Protein AF-A0A0H2XDG7-F1 (afdb_monomer_lite)

Secondary structure (DSSP, 8-state):
------SS--HHHHHHHHHHHHH-TTPPTT--EEEEEGGGTEEEEEE----TGGG-HHHHHHHHHHHHHHH---SS-SPPPTT------TTTTSTT--

Foldseek 3Di:
DDPDDPQADDPVQQCQQVVCCVDPPPRDPPFDWAAPDDVSRDHHIDGDDDDPVNPPPVVVVVVVVVVCVVVVDDPCPDPPDPPPDPPDDPCPVPVPDD

pLDDT: mean 77.59, std 18.63, range [32.53, 98.06]

Sequence (98 aa):
MALSKGAGQSADVGALPAIHAATAVDVDGGAYIGPAHLCEMRGYPAEARIPRQARDVRMGKRLWEKSEQLTGVRYLDTPPPPGSRRRASRDDATFGAL

Organism: Burkholderia mallei (strain ATCC 23344) (NCBI:txid243160)

Structure (mmCIF, N/CA/C/O backbone):
data_AF-A0A0H2XDG7-F1
#
_entry.id   AF-A0A0H2XDG7-F1
#
loop_
_atom_site.group_PDB
_atom_site.id
_atom_site.type_symbol
_atom_site.label_atom_id
_atom_site.label_alt_id
_atom_site.label_comp_id
_atom_site.label_asym_id
_atom_site.label_entity_id
_atom_site.label_seq_id
_atom_site.pdbx_PDB_ins_code
_atom_site.Cartn_x
_atom_site.Cartn_y
_atom_site.Cartn_z
_atom_site.occupancy
_atom_site.B_iso_or_equiv
_atom_site.auth_seq_id
_atom_site.auth_comp_id
_atom_site.auth_asym_id
_atom_site.auth_atom_id
_atom_site.pdbx_PDB_model_num
ATOM 1 N N . MET A 1 1 ? 15.383 22.675 -26.459 1.00 35.31 1 MET A N 1
ATOM 2 C CA . MET A 1 1 ? 15.380 22.765 -24.985 1.00 35.31 1 MET A CA 1
ATOM 3 C C . MET A 1 1 ? 15.135 21.360 -24.447 1.00 35.31 1 MET A C 1
ATOM 5 O O . MET A 1 1 ? 13.998 20.919 -24.393 1.00 35.31 1 MET A O 1
ATOM 9 N N . ALA A 1 2 ? 16.203 20.593 -24.218 1.00 42.84 2 ALA A N 1
ATOM 10 C CA . ALA A 1 2 ? 16.094 19.227 -23.715 1.00 42.84 2 ALA A CA 1
ATOM 11 C C . ALA A 1 2 ? 15.927 19.293 -22.194 1.00 42.84 2 ALA A C 1
ATOM 13 O O . ALA A 1 2 ? 16.808 19.806 -21.507 1.00 42.84 2 ALA A O 1
ATOM 14 N N . LEU A 1 3 ? 14.787 18.826 -21.682 1.00 53.16 3 LEU A N 1
ATOM 15 C CA . LEU A 1 3 ? 14.584 18.662 -20.246 1.00 53.16 3 LEU A CA 1
ATOM 16 C C . LEU A 1 3 ? 15.634 17.672 -19.735 1.00 53.16 3 LEU A C 1
ATOM 18 O O . LEU A 1 3 ? 15.672 16.511 -20.148 1.00 53.16 3 LEU A O 1
ATOM 22 N N . SER A 1 4 ? 16.519 18.153 -18.869 1.00 45.31 4 SER A N 1
ATOM 23 C CA . SER A 1 4 ? 17.460 17.326 -18.130 1.00 45.31 4 SER A CA 1
ATOM 24 C C . SER A 1 4 ? 16.677 16.250 -17.375 1.00 45.31 4 SER A C 1
ATOM 26 O O . SER A 1 4 ? 15.787 16.539 -16.576 1.00 45.31 4 SER A O 1
ATOM 28 N N . LYS A 1 5 ? 16.982 14.981 -17.669 1.00 53.03 5 LYS A N 1
ATOM 29 C CA . LYS A 1 5 ? 16.419 13.811 -16.986 1.00 53.03 5 LYS A CA 1
ATOM 30 C C . LYS A 1 5 ? 16.823 13.854 -15.509 1.00 53.03 5 LYS A C 1
ATOM 32 O O . LYS A 1 5 ? 17.893 13.373 -15.144 1.00 53.03 5 LYS A O 1
ATOM 37 N N . GLY A 1 6 ? 15.975 14.444 -14.669 1.00 59.69 6 GLY A N 1
ATOM 38 C CA . GLY A 1 6 ? 16.075 14.347 -13.213 1.00 59.69 6 GLY A CA 1
ATOM 39 C C . GLY A 1 6 ? 15.949 12.896 -12.737 1.00 59.69 6 GLY A C 1
ATOM 40 O O . GLY A 1 6 ? 15.656 11.999 -13.525 1.00 59.69 6 GLY A O 1
ATOM 41 N N . ALA A 1 7 ? 16.154 12.653 -11.443 1.00 61.66 7 ALA A N 1
ATOM 42 C CA . ALA A 1 7 ? 16.223 11.322 -10.823 1.00 61.66 7 ALA A CA 1
ATOM 43 C C . ALA A 1 7 ? 14.971 10.415 -10.988 1.00 61.66 7 ALA A C 1
ATOM 45 O O . ALA A 1 7 ? 15.017 9.258 -10.586 1.00 61.66 7 ALA A O 1
ATOM 46 N N . GLY A 1 8 ? 13.878 10.900 -11.590 1.00 66.25 8 GLY A N 1
ATOM 47 C CA . GLY A 1 8 ? 12.631 10.157 -11.827 1.00 66.25 8 GLY A CA 1
ATOM 48 C C . GLY A 1 8 ? 12.483 9.561 -13.236 1.00 66.25 8 GLY A C 1
ATOM 49 O O . GLY A 1 8 ? 13.403 9.620 -14.057 1.00 66.25 8 GLY A O 1
ATOM 50 N N . GLN A 1 9 ? 11.317 8.969 -13.504 1.00 76.88 9 GLN A N 1
ATOM 51 C CA . GLN A 1 9 ? 10.865 8.491 -14.821 1.00 76.88 9 GLN A CA 1
ATOM 52 C C . GLN A 1 9 ? 9.655 9.305 -15.305 1.00 76.88 9 GLN A C 1
ATOM 54 O O . GLN A 1 9 ? 9.083 10.075 -14.534 1.00 76.88 9 GLN A O 1
ATOM 59 N N . SER A 1 10 ? 9.300 9.193 -16.586 1.00 86.88 10 SER A N 1
ATOM 60 C CA . SER A 1 10 ? 8.132 9.880 -17.142 1.00 86.88 10 SER A CA 1
ATOM 61 C C . SER A 1 10 ? 6.834 9.363 -16.507 1.00 86.88 10 SER A C 1
ATOM 63 O O . SER A 1 10 ? 6.791 8.249 -15.983 1.00 86.88 10 SER A O 1
ATOM 65 N N . ALA A 1 11 ? 5.787 10.192 -16.494 1.00 88.19 11 ALA A N 1
ATOM 66 C CA . ALA A 1 11 ? 4.548 9.897 -15.770 1.00 88.19 11 ALA A CA 1
ATOM 67 C C . ALA A 1 11 ? 3.839 8.626 -16.272 1.00 88.19 11 ALA A C 1
ATOM 69 O O . ALA A 1 11 ? 3.322 7.854 -15.470 1.00 88.19 11 ALA A O 1
ATOM 70 N N . ASP A 1 12 ? 3.867 8.388 -17.581 1.00 88.38 12 ASP A N 1
ATOM 71 C CA . ASP A 1 12 ? 3.377 7.173 -18.239 1.00 88.38 12 ASP A CA 1
ATOM 72 C C . ASP A 1 12 ? 4.074 5.909 -17.714 1.00 88.38 12 ASP A C 1
ATOM 74 O O . ASP A 1 12 ? 3.408 4.956 -17.316 1.00 88.38 12 ASP A O 1
ATOM 78 N N . VAL A 1 13 ? 5.405 5.923 -17.621 1.00 87.88 13 VAL A N 1
ATOM 79 C CA . VAL A 1 13 ? 6.182 4.799 -17.074 1.00 87.88 13 VAL A CA 1
ATOM 80 C C . VAL A 1 13 ? 5.980 4.681 -15.559 1.00 87.88 13 VAL A C 1
ATOM 82 O O . VAL A 1 13 ? 5.852 3.581 -15.026 1.00 87.88 13 VAL A O 1
ATOM 85 N N . GLY A 1 14 ? 5.896 5.813 -14.856 1.00 87.38 14 GLY A N 1
ATOM 86 C CA . GLY A 1 14 ? 5.654 5.872 -13.413 1.00 87.38 14 GLY A CA 1
ATOM 87 C C . GLY A 1 14 ? 4.299 5.314 -12.979 1.00 87.38 14 GLY A C 1
ATOM 88 O O . GLY A 1 14 ? 4.180 4.843 -11.851 1.00 87.38 14 GLY A O 1
ATOM 89 N N . ALA A 1 15 ? 3.301 5.325 -13.863 1.00 91.31 15 ALA A N 1
ATOM 90 C CA . ALA A 1 15 ? 1.971 4.791 -13.589 1.00 91.31 15 ALA A CA 1
ATOM 91 C C . ALA A 1 15 ? 1.888 3.259 -13.705 1.00 91.31 15 ALA A C 1
ATOM 93 O O . ALA A 1 15 ? 0.972 2.655 -13.142 1.00 91.31 15 ALA A O 1
ATOM 94 N N . LEU A 1 16 ? 2.831 2.615 -14.405 1.00 92.31 16 LEU A N 1
ATOM 95 C CA . LEU A 1 16 ? 2.766 1.180 -14.693 1.00 92.31 16 LEU A CA 1
ATOM 96 C C . LEU A 1 16 ? 2.634 0.298 -13.436 1.00 92.31 16 LEU A C 1
ATOM 98 O O . LEU A 1 16 ? 1.820 -0.622 -13.484 1.00 92.31 16 LEU A O 1
ATOM 102 N N . PRO A 1 17 ? 3.348 0.537 -12.311 1.00 91.12 17 PRO A N 1
ATOM 103 C CA . PRO A 1 17 ? 3.209 -0.302 -11.118 1.00 91.12 17 PRO A CA 1
ATOM 104 C C . PRO A 1 17 ? 1.795 -0.284 -10.534 1.00 91.12 17 PRO A C 1
ATOM 106 O O . PRO A 1 17 ? 1.268 -1.335 -10.180 1.00 91.12 17 PRO A O 1
ATOM 109 N N . ALA A 1 18 ? 1.151 0.887 -10.500 1.00 91.38 18 ALA A N 1
ATOM 110 C CA . ALA A 1 18 ? -0.219 1.027 -10.011 1.00 91.38 18 ALA A CA 1
ATOM 111 C C . ALA A 1 18 ? -1.230 0.349 -10.948 1.00 91.38 18 ALA A C 1
ATOM 113 O O . ALA A 1 18 ? -2.125 -0.351 -10.480 1.00 91.38 18 ALA A O 1
ATOM 114 N N . ILE A 1 19 ? -1.063 0.508 -12.267 1.00 93.38 19 ILE A N 1
ATOM 115 C CA . ILE A 1 19 ? -1.909 -0.166 -13.264 1.00 93.38 19 ILE A CA 1
ATOM 116 C C . ILE A 1 19 ? -1.761 -1.684 -13.140 1.00 93.38 19 ILE A C 1
ATOM 118 O O . ILE A 1 19 ? -2.760 -2.399 -13.128 1.00 93.38 19 ILE A O 1
ATOM 122 N N . HIS A 1 20 ? -0.531 -2.179 -13.005 1.00 93.00 20 HIS A N 1
ATOM 123 C CA . HIS A 1 20 ? -0.263 -3.604 -12.856 1.00 93.00 20 HIS A CA 1
ATOM 124 C C . HIS A 1 20 ? -0.882 -4.152 -11.566 1.00 93.00 20 HIS A C 1
ATOM 126 O O . HIS A 1 20 ? -1.678 -5.080 -11.637 1.00 93.00 20 HIS A O 1
ATOM 132 N N . ALA A 1 21 ? -0.636 -3.518 -10.415 1.00 91.62 21 ALA A N 1
ATOM 133 C CA . ALA A 1 21 ? -1.220 -3.931 -9.137 1.00 91.62 21 ALA A CA 1
ATOM 134 C C . ALA A 1 21 ? -2.762 -3.935 -9.138 1.00 91.62 21 ALA A C 1
ATOM 136 O O . ALA A 1 21 ? -3.374 -4.708 -8.409 1.00 91.62 21 ALA A O 1
ATOM 137 N N . ALA A 1 22 ? -3.392 -3.074 -9.944 1.00 92.88 22 ALA A N 1
ATOM 138 C CA . ALA A 1 22 ? -4.847 -2.980 -10.036 1.00 92.88 22 ALA A CA 1
ATOM 139 C C . ALA A 1 22 ? -5.485 -3.958 -11.039 1.00 92.88 22 ALA A C 1
ATOM 141 O O . ALA A 1 22 ? -6.675 -4.243 -10.918 1.00 92.88 22 ALA A O 1
ATOM 142 N N . THR A 1 23 ? -4.744 -4.418 -12.054 1.00 94.69 23 THR A N 1
ATOM 143 C CA . THR A 1 23 ? -5.322 -5.144 -13.205 1.00 94.69 23 THR A CA 1
ATOM 144 C C . THR A 1 23 ? -4.755 -6.542 -13.432 1.00 94.69 23 THR A C 1
ATOM 146 O O . THR A 1 23 ? -5.394 -7.344 -14.114 1.00 94.69 23 THR A O 1
ATOM 149 N N . ALA A 1 24 ? -3.579 -6.849 -12.888 1.00 92.81 24 ALA A N 1
ATOM 150 C CA . ALA A 1 24 ? -2.941 -8.145 -13.047 1.00 92.81 24 ALA A CA 1
ATOM 151 C C . ALA A 1 24 ? -3.712 -9.236 -12.286 1.00 92.81 24 ALA A C 1
ATOM 153 O O . ALA A 1 24 ? -4.109 -9.061 -11.136 1.00 92.81 24 ALA A O 1
ATOM 154 N N . VAL A 1 25 ? -3.945 -10.368 -12.951 1.00 91.19 25 VAL A N 1
ATOM 155 C CA . VAL A 1 25 ? -4.715 -11.502 -12.403 1.00 91.19 25 VAL A CA 1
ATOM 156 C C . VAL A 1 25 ? -3.896 -12.385 -11.461 1.00 91.19 25 VAL A C 1
ATOM 158 O O . VAL A 1 25 ? -4.458 -13.193 -10.728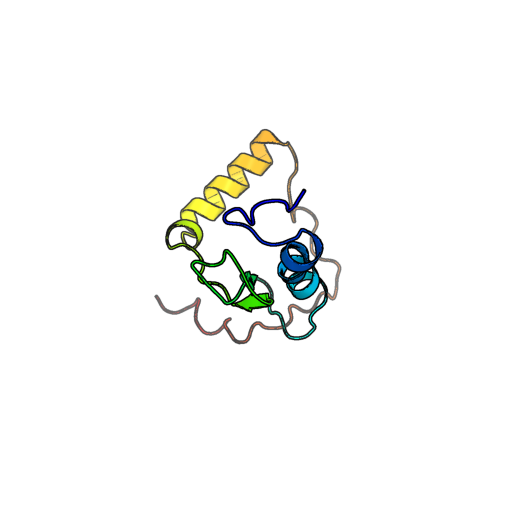 1.00 91.19 25 VAL A O 1
ATOM 161 N N . ASP A 1 26 ? -2.577 -12.246 -11.522 1.00 89.00 26 ASP A N 1
ATOM 162 C CA . ASP A 1 26 ? -1.558 -12.999 -10.800 1.00 89.00 26 ASP A CA 1
ATOM 163 C C . ASP A 1 26 ? -0.977 -12.230 -9.604 1.00 89.00 26 ASP A C 1
ATOM 165 O O . ASP A 1 26 ? -0.076 -12.731 -8.939 1.00 89.00 26 ASP A O 1
ATOM 169 N N . VAL A 1 27 ? -1.501 -11.038 -9.297 1.00 88.62 27 VAL A N 1
ATOM 170 C CA . VAL A 1 27 ? -1.102 -10.269 -8.114 1.00 88.62 27 VAL A CA 1
ATOM 171 C C . VAL A 1 27 ? -1.977 -10.652 -6.923 1.00 88.62 27 VAL A C 1
ATOM 173 O O . VAL A 1 27 ? -3.188 -10.419 -6.909 1.00 88.62 27 VAL A O 1
ATOM 176 N N . ASP A 1 28 ? -1.340 -11.210 -5.897 1.00 88.69 28 ASP A N 1
ATOM 177 C CA . ASP A 1 28 ? -2.003 -11.585 -4.654 1.00 88.69 28 ASP A CA 1
ATOM 178 C C . ASP A 1 28 ? -2.353 -10.371 -3.776 1.00 88.69 28 ASP A C 1
ATOM 180 O O . ASP A 1 28 ? -1.702 -9.320 -3.777 1.00 88.69 28 ASP A O 1
ATOM 184 N N . GLY A 1 29 ? -3.401 -10.528 -2.962 1.00 86.00 29 GLY A N 1
ATOM 185 C CA . GLY A 1 29 ? -3.798 -9.518 -1.985 1.00 86.00 29 GLY A CA 1
ATOM 186 C C . GLY A 1 29 ? -2.689 -9.262 -0.960 1.00 86.00 29 GLY A C 1
ATOM 187 O O . GLY A 1 29 ? -2.207 -10.187 -0.316 1.00 86.00 29 GLY A O 1
ATOM 188 N N . GLY A 1 30 ? -2.314 -7.994 -0.777 1.00 85.81 30 GLY A N 1
ATOM 189 C CA . GLY A 1 30 ? -1.221 -7.601 0.121 1.00 85.81 30 GLY A CA 1
ATOM 190 C C . GLY A 1 30 ? 0.159 -7.541 -0.541 1.00 85.81 30 GLY A C 1
ATOM 191 O O . GLY A 1 30 ? 1.126 -7.187 0.135 1.00 85.81 30 GLY A O 1
ATOM 192 N N . ALA A 1 31 ? 0.261 -7.825 -1.844 1.00 90.31 31 ALA A N 1
ATOM 193 C CA . ALA A 1 31 ? 1.483 -7.612 -2.608 1.00 90.31 31 ALA A CA 1
ATOM 194 C C . ALA A 1 31 ? 1.911 -6.133 -2.615 1.00 90.31 31 ALA A C 1
ATOM 196 O O . ALA A 1 31 ? 1.092 -5.210 -2.575 1.00 90.31 31 ALA A O 1
ATOM 197 N N . TYR A 1 32 ? 3.222 -5.909 -2.703 1.00 90.56 32 TYR A N 1
ATOM 198 C CA . TYR A 1 32 ? 3.821 -4.583 -2.811 1.00 90.56 32 TYR A CA 1
ATOM 199 C C . TYR A 1 32 ? 4.544 -4.479 -4.148 1.00 90.56 32 TYR A C 1
ATOM 201 O O . TYR A 1 32 ? 5.591 -5.091 -4.334 1.00 90.56 32 TYR A O 1
ATOM 209 N N . ILE A 1 33 ? 3.957 -3.741 -5.090 1.00 90.94 33 ILE A N 1
ATOM 210 C CA . ILE A 1 33 ? 4.448 -3.632 -6.466 1.00 90.94 33 ILE A CA 1
ATOM 211 C C . ILE A 1 33 ? 5.136 -2.282 -6.652 1.00 90.94 33 ILE A C 1
ATOM 213 O O . ILE A 1 33 ? 4.551 -1.227 -6.402 1.00 90.94 33 ILE A O 1
ATOM 217 N N . GLY A 1 34 ? 6.375 -2.321 -7.126 1.00 87.69 34 GLY A N 1
ATOM 218 C CA . GLY A 1 34 ? 7.187 -1.150 -7.432 1.00 87.69 34 GLY A CA 1
ATOM 219 C C . GLY A 1 34 ? 7.987 -1.373 -8.710 1.00 87.69 34 GLY A C 1
ATOM 220 O O . GLY A 1 34 ? 7.896 -2.429 -9.336 1.00 87.69 34 GLY A O 1
ATOM 221 N N . PRO A 1 35 ? 8.745 -0.378 -9.170 1.00 81.69 35 PRO A N 1
ATOM 222 C CA . PRO A 1 35 ? 9.535 -0.547 -10.372 1.00 81.69 35 PRO A CA 1
ATOM 223 C C . PRO A 1 35 ? 10.796 -1.382 -10.076 1.00 81.69 35 PRO A C 1
ATOM 225 O O . PRO A 1 35 ? 11.441 -1.233 -9.040 1.00 81.69 35 PRO A O 1
ATOM 228 N N . ALA A 1 36 ? 11.154 -2.270 -11.000 1.00 71.69 36 ALA A N 1
ATOM 229 C CA . ALA A 1 36 ? 12.127 -3.341 -10.779 1.00 71.69 36 ALA A CA 1
ATOM 230 C C . ALA A 1 36 ? 13.604 -2.900 -10.665 1.00 71.69 36 ALA A C 1
ATOM 232 O O . ALA A 1 36 ? 14.475 -3.745 -10.444 1.00 71.69 36 ALA A O 1
ATOM 233 N N . HIS A 1 37 ? 13.948 -1.629 -10.902 1.00 61.62 37 HIS A N 1
ATOM 234 C CA . HIS A 1 37 ? 15.343 -1.167 -10.982 1.00 61.62 37 HIS A CA 1
ATOM 235 C C . HIS A 1 37 ? 15.642 -0.011 -10.014 1.00 61.62 37 HIS A C 1
ATOM 237 O O . HIS A 1 37 ? 14.739 0.613 -9.465 1.00 61.62 37 HIS A O 1
ATOM 243 N N . LEU A 1 38 ? 16.944 0.246 -9.798 1.00 55.09 38 LEU A N 1
ATOM 244 C CA . LEU A 1 38 ? 17.535 1.352 -9.019 1.00 55.09 38 LEU A CA 1
ATOM 245 C C . LEU A 1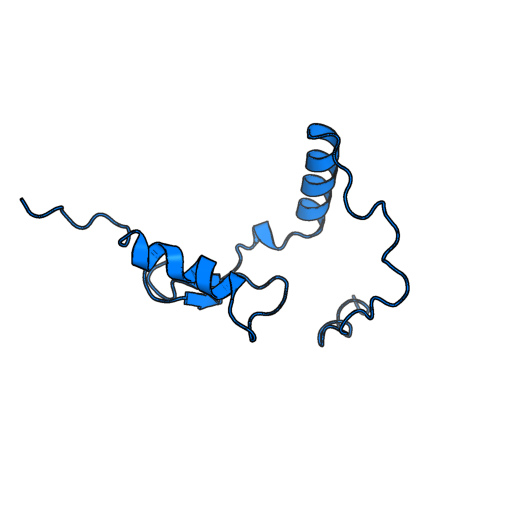 38 ? 16.657 1.851 -7.859 1.00 55.09 38 LEU A C 1
ATOM 247 O O . LEU A 1 38 ? 15.910 2.813 -8.013 1.00 55.09 38 LEU A O 1
ATOM 251 N N . CYS A 1 39 ? 16.783 1.212 -6.693 1.00 59.69 39 CYS A N 1
ATOM 252 C CA . CYS A 1 39 ? 16.105 1.624 -5.456 1.00 59.69 39 CYS A CA 1
ATOM 253 C C . CYS A 1 39 ? 14.573 1.753 -5.565 1.00 59.69 39 CYS A C 1
ATOM 255 O O . CYS A 1 39 ? 14.007 2.594 -4.876 1.00 59.69 39 CYS A O 1
ATOM 257 N N . GLU A 1 40 ? 13.909 0.971 -6.424 1.00 63.03 40 GLU A N 1
ATOM 258 C CA . GLU A 1 40 ? 12.461 1.099 -6.674 1.00 63.03 40 GLU A CA 1
ATOM 259 C C . GLU A 1 40 ? 12.082 2.477 -7.254 1.00 63.03 40 GLU A C 1
ATOM 261 O O . GLU A 1 40 ? 10.962 2.957 -7.093 1.00 63.03 40 GLU A O 1
ATOM 266 N N . MET A 1 41 ? 13.006 3.124 -7.977 1.00 60.91 41 MET A N 1
ATOM 267 C CA . MET A 1 41 ? 12.783 4.447 -8.576 1.00 60.91 41 MET A CA 1
ATOM 268 C C . MET A 1 41 ? 12.533 4.407 -10.086 1.00 60.91 41 MET A C 1
ATOM 270 O O . MET A 1 41 ? 12.004 5.375 -10.640 1.00 60.91 41 MET A O 1
ATOM 274 N N . ARG A 1 42 ? 12.947 3.340 -10.785 1.00 63.34 42 ARG A N 1
ATOM 275 C CA . ARG A 1 42 ? 12.861 3.247 -12.254 1.00 63.34 42 ARG A CA 1
ATOM 276 C C . ARG A 1 42 ? 12.626 1.824 -12.740 1.00 63.34 42 ARG A C 1
ATOM 278 O O . ARG A 1 42 ? 13.061 0.878 -12.097 1.00 63.34 42 ARG A O 1
ATOM 285 N N . GLY A 1 43 ? 11.996 1.681 -13.905 1.00 74.69 43 GLY A N 1
ATOM 286 C CA . GLY A 1 43 ? 11.802 0.392 -14.577 1.00 74.69 43 GLY A CA 1
ATOM 287 C C . GLY A 1 43 ? 10.354 -0.096 -14.577 1.00 74.69 43 GLY A C 1
ATOM 288 O O . GLY A 1 43 ? 9.444 0.613 -14.150 1.00 74.69 43 GLY A O 1
ATOM 289 N N . TYR A 1 44 ? 10.155 -1.308 -15.094 1.00 82.50 44 TYR A N 1
ATOM 290 C CA . TYR A 1 44 ? 8.840 -1.943 -15.217 1.00 82.50 44 TYR A CA 1
ATOM 291 C C . TYR A 1 44 ? 8.326 -2.490 -13.875 1.00 82.50 44 TYR A C 1
ATOM 293 O O . TYR A 1 44 ? 9.137 -2.700 -12.970 1.00 82.50 44 TYR A O 1
ATOM 301 N N . PRO A 1 45 ? 7.007 -2.720 -13.734 1.00 87.38 45 PRO A N 1
ATOM 302 C CA . PRO A 1 45 ? 6.415 -3.283 -12.521 1.00 87.38 45 PRO A CA 1
ATOM 303 C C . PRO A 1 45 ? 7.033 -4.630 -12.138 1.00 87.38 45 PRO A C 1
ATOM 305 O O . PRO A 1 45 ? 7.200 -5.500 -12.990 1.00 87.38 45 PRO A O 1
ATOM 308 N N . ALA A 1 46 ? 7.342 -4.794 -10.858 1.00 87.38 46 ALA A N 1
ATOM 309 C CA . ALA A 1 46 ? 7.735 -6.051 -10.236 1.00 87.38 46 ALA A CA 1
ATOM 310 C C . ALA A 1 46 ? 7.379 -6.024 -8.744 1.00 87.38 46 ALA A C 1
ATOM 312 O O . ALA A 1 46 ? 7.060 -4.971 -8.183 1.00 87.38 46 ALA A O 1
ATOM 313 N N . GLU A 1 47 ? 7.470 -7.174 -8.081 1.00 86.25 47 GLU A N 1
ATOM 314 C CA . GLU A 1 47 ? 7.412 -7.209 -6.623 1.00 86.25 47 GLU A CA 1
ATOM 315 C C . GLU A 1 47 ? 8.581 -6.426 -6.018 1.00 86.25 47 GLU A C 1
ATOM 317 O O . GLU A 1 47 ? 9.758 -6.668 -6.299 1.00 86.25 47 GLU A O 1
ATOM 322 N N . ALA A 1 48 ? 8.226 -5.462 -5.179 1.00 87.25 48 ALA A N 1
ATOM 323 C CA . ALA A 1 48 ? 9.130 -4.589 -4.463 1.00 87.25 48 ALA A CA 1
ATOM 324 C C . ALA A 1 48 ? 9.324 -5.070 -3.024 1.00 87.25 48 ALA A C 1
ATOM 326 O O . ALA A 1 48 ? 8.528 -5.817 -2.444 1.00 87.25 48 ALA A O 1
ATOM 327 N N . ARG A 1 49 ? 10.401 -4.606 -2.392 1.00 86.12 49 ARG A N 1
ATOM 328 C CA . ARG A 1 49 ? 10.725 -5.012 -1.033 1.00 86.12 49 ARG A CA 1
ATOM 329 C C . ARG A 1 49 ? 10.008 -4.098 -0.052 1.00 86.12 49 ARG A C 1
ATOM 331 O O . ARG A 1 49 ? 10.440 -2.980 0.208 1.00 86.12 49 ARG A O 1
ATOM 338 N N . ILE A 1 50 ? 9.000 -4.645 0.624 1.00 87.31 50 ILE A N 1
ATOM 339 C CA . ILE A 1 50 ? 8.311 -3.938 1.713 1.00 87.31 50 ILE A CA 1
ATOM 340 C C . ILE A 1 50 ? 9.354 -3.426 2.738 1.00 87.31 50 ILE A C 1
ATOM 342 O O . ILE A 1 50 ? 10.275 -4.169 3.104 1.00 87.31 50 ILE A O 1
ATOM 346 N N . PRO A 1 51 ? 9.271 -2.181 3.228 1.00 87.56 51 PRO A N 1
ATOM 347 C CA . PRO A 1 51 ? 10.126 -1.697 4.313 1.00 87.56 51 PRO A CA 1
ATOM 348 C C . PRO A 1 51 ? 9.916 -2.487 5.614 1.00 87.56 51 PRO A C 1
ATOM 350 O O . PRO A 1 51 ? 8.823 -2.976 5.888 1.00 87.56 51 PRO A O 1
ATOM 353 N N . ARG A 1 52 ? 10.942 -2.625 6.468 1.00 89.56 52 ARG A N 1
ATOM 354 C CA . ARG A 1 52 ? 10.821 -3.415 7.716 1.00 89.56 52 ARG A CA 1
ATOM 355 C C . ARG A 1 52 ? 9.726 -2.873 8.638 1.00 89.56 52 ARG A C 1
ATOM 357 O O . ARG A 1 52 ? 8.971 -3.646 9.209 1.00 89.56 52 ARG A O 1
ATOM 364 N N . GLN A 1 53 ? 9.632 -1.554 8.741 1.00 90.12 53 GLN A N 1
ATOM 365 C CA . GLN A 1 53 ? 8.650 -0.840 9.554 1.00 90.12 53 GLN A CA 1
ATOM 366 C C . GLN A 1 53 ? 7.222 -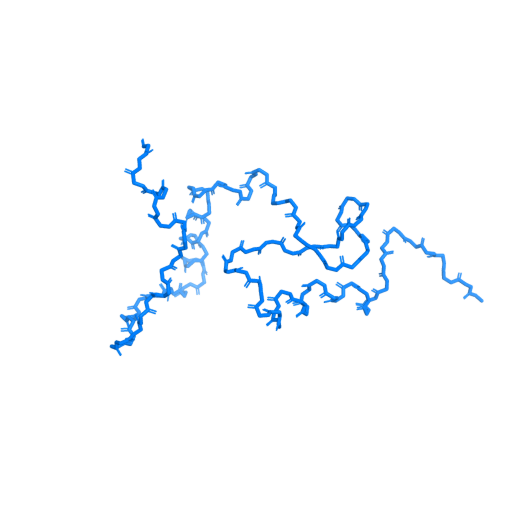1.077 9.054 1.00 90.12 53 GLN A C 1
ATOM 368 O O . GLN A 1 53 ? 6.311 -1.223 9.858 1.00 90.12 53 GLN A O 1
ATOM 373 N N . ALA A 1 54 ? 7.041 -1.180 7.735 1.00 88.81 54 ALA A N 1
ATOM 374 C CA . ALA A 1 54 ? 5.746 -1.462 7.124 1.00 88.81 54 ALA A CA 1
ATOM 375 C C . ALA A 1 54 ? 5.271 -2.911 7.359 1.00 88.81 54 ALA A C 1
ATOM 377 O O . ALA A 1 54 ? 4.107 -3.206 7.122 1.00 88.81 54 ALA A O 1
ATOM 378 N N . ARG A 1 55 ? 6.140 -3.807 7.860 1.00 92.19 55 ARG A N 1
ATOM 379 C CA . ARG A 1 55 ? 5.766 -5.174 8.266 1.00 92.19 55 ARG A CA 1
ATOM 380 C C . ARG A 1 55 ? 5.316 -5.285 9.731 1.00 92.19 55 ARG A C 1
ATOM 382 O O . ARG A 1 55 ? 4.943 -6.374 10.159 1.00 92.19 55 ARG A O 1
ATOM 389 N N . ASP A 1 56 ? 5.365 -4.210 10.522 1.00 95.31 56 ASP A N 1
ATOM 390 C CA . ASP A 1 56 ? 4.919 -4.248 11.920 1.00 95.31 56 ASP A CA 1
ATOM 391 C C . ASP A 1 56 ? 3.384 -4.248 12.005 1.00 95.31 56 ASP A C 1
ATOM 393 O O . ASP A 1 56 ? 2.725 -3.208 11.941 1.00 95.31 56 ASP A O 1
ATOM 397 N N . VAL A 1 57 ? 2.815 -5.439 12.191 1.00 93.75 57 VAL A N 1
ATOM 398 C CA . VAL A 1 57 ? 1.364 -5.655 12.296 1.00 93.75 57 VAL A CA 1
ATOM 399 C C . VAL A 1 57 ? 0.757 -4.931 13.501 1.00 93.75 57 VAL A C 1
ATOM 401 O O . VAL A 1 57 ? -0.364 -4.425 13.416 1.00 93.75 57 VAL A O 1
ATOM 404 N N . ARG A 1 58 ? 1.479 -4.836 14.627 1.00 94.69 58 ARG A N 1
ATOM 405 C CA . ARG A 1 58 ? 0.971 -4.148 15.826 1.00 94.69 58 ARG A CA 1
ATOM 406 C C . ARG A 1 58 ? 0.873 -2.652 15.570 1.00 94.69 58 ARG A C 1
ATOM 408 O O . ARG A 1 58 ? -0.123 -2.033 15.942 1.00 94.69 58 ARG A O 1
ATOM 415 N N . MET A 1 59 ? 1.882 -2.079 14.914 1.00 96.19 59 MET A N 1
ATOM 416 C CA . MET A 1 59 ? 1.849 -0.677 14.509 1.00 96.19 59 MET A CA 1
ATOM 417 C C . MET A 1 59 ? 0.756 -0.421 13.468 1.00 96.19 59 MET A C 1
ATOM 419 O O . MET A 1 59 ? -0.001 0.536 13.619 1.00 96.19 59 MET A O 1
ATOM 423 N N . GLY A 1 60 ? 0.617 -1.302 12.472 1.00 94.75 60 GLY A N 1
ATOM 424 C CA . GLY A 1 60 ? -0.444 -1.227 11.467 1.00 94.75 60 GLY A CA 1
ATOM 425 C C . GLY A 1 60 ? -1.842 -1.208 12.088 1.00 94.75 60 GLY A C 1
ATOM 426 O O . GLY A 1 60 ? -2.646 -0.338 11.762 1.00 94.75 60 GLY A O 1
ATOM 427 N N . LYS A 1 61 ? -2.105 -2.089 13.064 1.00 94.56 61 LYS A N 1
ATOM 428 C CA . LYS A 1 61 ? -3.381 -2.119 13.795 1.00 94.56 61 LYS A CA 1
ATOM 429 C C . LYS A 1 61 ? -3.656 -0.809 14.538 1.00 94.56 61 LYS A C 1
ATOM 431 O O . LYS A 1 61 ? -4.736 -0.243 14.402 1.00 94.56 61 LYS A O 1
ATOM 436 N N . ARG A 1 62 ? -2.669 -0.289 15.273 1.00 96.31 62 ARG A N 1
ATOM 437 C CA . ARG A 1 62 ? -2.811 0.983 16.006 1.00 96.31 62 ARG A CA 1
ATOM 438 C C . ARG A 1 62 ? -3.051 2.168 15.070 1.00 96.31 62 ARG A C 1
ATOM 440 O O . ARG A 1 62 ? -3.832 3.058 15.398 1.00 96.31 62 ARG A O 1
ATOM 447 N N . LEU A 1 63 ? -2.376 2.190 13.920 1.00 95.81 63 LEU A N 1
ATOM 448 C CA . LEU A 1 63 ? -2.576 3.216 12.898 1.00 95.81 63 LEU A CA 1
ATOM 449 C C . LEU A 1 63 ? -3.996 3.155 12.325 1.00 95.81 63 LEU A C 1
ATOM 451 O O . LEU A 1 63 ? -4.628 4.200 12.169 1.00 95.81 63 LEU A O 1
ATOM 455 N N . TRP A 1 64 ? -4.502 1.951 12.052 1.00 95.31 64 TRP A N 1
ATOM 456 C CA . TRP A 1 64 ? -5.865 1.751 11.564 1.00 95.31 64 TRP A CA 1
ATOM 457 C C . TRP A 1 64 ? -6.904 2.261 12.564 1.00 95.31 64 TRP A C 1
ATOM 459 O O . TRP A 1 64 ? -7.684 3.149 12.232 1.00 95.31 64 TRP A O 1
ATOM 469 N N . GLU A 1 65 ? -6.835 1.800 13.817 1.00 95.62 65 GLU A N 1
ATOM 470 C CA . GLU A 1 65 ? -7.736 2.227 14.897 1.00 95.62 65 GLU A CA 1
ATOM 471 C C . GLU A 1 65 ? -7.737 3.754 15.060 1.00 95.62 65 GLU A C 1
ATOM 473 O O . GLU A 1 65 ? -8.785 4.380 15.226 1.00 95.62 65 GLU A O 1
ATOM 478 N N . LYS A 1 66 ? -6.558 4.385 14.976 1.00 97.44 66 LYS A N 1
ATOM 479 C CA . LYS A 1 66 ? -6.455 5.842 15.056 1.00 97.44 66 LYS A CA 1
ATOM 480 C C . LYS A 1 66 ? -7.067 6.535 13.838 1.00 97.44 66 LYS A C 1
ATOM 482 O O . LYS A 1 66 ? -7.683 7.586 13.998 1.00 97.44 66 LYS A O 1
ATOM 487 N N . SER A 1 67 ? -6.914 5.964 12.647 1.00 97.31 67 SER A N 1
ATOM 488 C CA . SER A 1 67 ? -7.490 6.499 11.407 1.00 97.31 67 SER A CA 1
ATOM 489 C C . SER A 1 67 ? -9.019 6.456 11.441 1.00 97.31 67 SER A C 1
ATOM 491 O O . SER A 1 67 ? -9.664 7.445 11.097 1.00 97.31 67 SER A O 1
ATOM 493 N N . GLU A 1 68 ? -9.606 5.368 11.941 1.00 96.75 68 GLU A N 1
ATOM 494 C CA . GLU A 1 68 ? -11.055 5.256 12.153 1.00 96.75 68 GLU A CA 1
ATOM 495 C C . GLU A 1 68 ? -11.558 6.283 13.175 1.00 96.75 68 GLU A C 1
ATOM 497 O O . GLU A 1 68 ? -12.533 6.988 12.924 1.00 96.75 68 GLU A O 1
ATOM 502 N N . GLN A 1 69 ? -10.849 6.456 14.297 1.00 96.38 69 GLN A N 1
ATOM 503 C CA . GLN A 1 69 ? -11.192 7.478 15.298 1.00 96.38 69 GLN A CA 1
ATOM 504 C C . GLN A 1 69 ? -11.148 8.902 14.732 1.00 96.38 69 GLN A C 1
ATOM 506 O O . GLN A 1 69 ? -12.009 9.715 15.058 1.00 96.38 69 GLN A O 1
ATOM 511 N N . LEU A 1 70 ? -10.133 9.219 13.922 1.00 98.06 70 LEU A N 1
ATOM 512 C CA . LEU A 1 70 ? -9.939 10.562 13.369 1.00 98.06 70 LEU A CA 1
ATOM 513 C C . LEU A 1 70 ? -10.925 10.888 12.244 1.00 98.06 70 LEU A C 1
ATOM 515 O O . LEU A 1 70 ? -11.293 12.047 12.081 1.00 98.06 70 LEU A O 1
ATOM 519 N N . THR A 1 71 ? -11.336 9.886 11.467 1.00 96.81 71 THR A N 1
ATOM 520 C CA . THR A 1 71 ? -12.256 10.069 10.333 1.00 96.81 71 THR A CA 1
ATOM 521 C C . THR A 1 71 ? -13.718 9.819 10.698 1.00 96.81 71 THR A C 1
ATOM 523 O O . THR A 1 71 ? -14.606 10.225 9.954 1.00 96.81 71 THR A O 1
ATOM 526 N N . GLY A 1 72 ? -13.985 9.140 11.817 1.00 95.25 72 GLY A N 1
ATOM 527 C CA . GLY A 1 72 ? -15.318 8.671 12.198 1.00 95.25 72 GLY A CA 1
ATOM 528 C C . GLY A 1 72 ? -15.840 7.506 11.346 1.00 95.25 72 GLY A C 1
ATOM 529 O O . GLY A 1 72 ? -16.951 7.036 11.588 1.00 95.25 72 GLY A O 1
ATOM 530 N N . VAL A 1 73 ? -15.061 7.029 10.369 1.00 94.94 73 VAL A N 1
ATOM 531 C CA . VAL A 1 73 ? -15.404 5.888 9.510 1.00 94.94 73 VAL A CA 1
ATOM 532 C C . VAL A 1 73 ? -15.002 4.596 10.210 1.00 94.94 73 VAL A C 1
ATOM 534 O O . VAL A 1 73 ? -13.925 4.520 10.793 1.00 94.94 73 VAL A O 1
ATOM 537 N N . ARG A 1 74 ? -15.856 3.575 10.131 1.00 92.50 74 ARG A N 1
ATOM 538 C CA . ARG A 1 74 ? -15.609 2.251 10.704 1.00 92.50 74 ARG A CA 1
ATOM 539 C C . ARG A 1 74 ? -15.746 1.192 9.619 1.00 92.50 74 ARG A C 1
ATOM 541 O O . ARG A 1 74 ? -16.762 1.147 8.923 1.00 92.50 74 ARG A O 1
ATOM 548 N N . TYR A 1 75 ? -14.703 0.399 9.418 1.00 85.50 75 TYR A N 1
ATOM 549 C CA . TYR A 1 75 ? -14.656 -0.589 8.346 1.00 85.50 75 TYR A CA 1
ATOM 550 C C . TYR A 1 75 ? -15.036 -1.975 8.862 1.00 85.50 75 TYR A C 1
ATOM 552 O O . TYR A 1 75 ? -14.682 -2.355 9.970 1.00 85.50 75 TYR A O 1
ATOM 560 N N . LEU A 1 76 ? -15.714 -2.762 8.017 1.00 80.31 76 LEU A N 1
ATOM 561 C CA . LEU A 1 76 ? -16.118 -4.149 8.306 1.00 80.31 76 LEU A CA 1
ATOM 562 C C . LEU A 1 76 ? -17.122 -4.320 9.465 1.00 80.31 76 LEU A C 1
ATOM 564 O O . LEU A 1 76 ? -17.411 -5.447 9.856 1.00 80.31 76 LEU A O 1
ATOM 568 N N . ASP A 1 77 ? -17.725 -3.230 9.943 1.00 73.56 77 ASP A N 1
ATOM 569 C CA . ASP A 1 77 ? -18.836 -3.254 10.908 1.00 73.56 77 ASP A CA 1
ATOM 570 C C . ASP A 1 77 ? -20.119 -3.880 10.337 1.00 73.56 77 ASP A C 1
ATOM 572 O O . ASP A 1 77 ? -21.037 -4.241 11.073 1.00 73.56 77 ASP A O 1
ATOM 576 N N . THR A 1 78 ? -20.202 -4.011 9.012 1.00 70.69 78 THR A N 1
ATOM 577 C CA . THR A 1 78 ? -21.275 -4.758 8.355 1.00 70.69 78 THR A CA 1
ATOM 578 C C . THR A 1 78 ? -20.859 -6.224 8.242 1.00 70.69 78 THR A C 1
ATOM 580 O O . THR A 1 78 ? -19.794 -6.494 7.677 1.00 70.69 78 THR A O 1
ATOM 583 N N . PRO A 1 79 ? -21.666 -7.184 8.739 1.00 65.81 79 PRO A N 1
ATOM 584 C CA . PRO A 1 79 ? -21.358 -8.597 8.580 1.00 65.81 79 PRO A CA 1
ATOM 585 C C . PRO A 1 79 ? -21.212 -8.931 7.088 1.00 65.81 79 PRO A C 1
ATOM 587 O O . PRO A 1 79 ? -21.943 -8.372 6.263 1.00 65.81 79 PRO A O 1
ATOM 590 N N . PRO A 1 80 ? -20.271 -9.820 6.718 1.00 66.25 80 PRO A N 1
ATOM 591 C CA . PRO A 1 80 ? -20.080 -10.182 5.324 1.00 66.25 80 PRO A CA 1
ATOM 592 C C . PRO A 1 80 ? -21.401 -10.699 4.737 1.00 66.25 80 PRO A C 1
ATOM 594 O O . PRO A 1 80 ? -22.149 -11.390 5.440 1.00 66.25 80 PRO A O 1
ATOM 597 N N . PRO A 1 81 ? -21.711 -10.383 3.467 1.00 68.88 81 PRO A N 1
ATOM 598 C CA . PRO A 1 81 ? -22.913 -10.895 2.834 1.00 68.88 81 PRO A CA 1
ATOM 599 C C . PRO A 1 81 ? -22.924 -12.431 2.913 1.00 68.88 81 PRO A C 1
ATOM 601 O O . PRO A 1 81 ? -21.873 -13.062 2.727 1.00 68.88 81 PRO A O 1
ATOM 604 N N . PRO A 1 82 ? -24.086 -13.055 3.187 1.00 76.31 82 PRO A N 1
ATOM 605 C CA . PRO A 1 82 ? -24.191 -14.506 3.241 1.00 76.31 82 PRO A CA 1
ATOM 606 C C . PRO A 1 82 ? -23.608 -15.133 1.969 1.00 76.31 82 PRO A C 1
ATOM 608 O O . PRO A 1 82 ? -24.010 -14.789 0.861 1.00 76.31 82 PRO A O 1
ATOM 611 N N . GLY A 1 83 ? -22.647 -16.046 2.125 1.00 72.62 83 GLY A N 1
ATOM 612 C CA . GLY A 1 83 ? -22.049 -16.778 1.003 1.00 72.62 83 GLY A CA 1
ATOM 613 C C . GLY A 1 83 ? -20.719 -16.240 0.464 1.00 72.62 83 GLY A C 1
ATOM 614 O O . GLY A 1 83 ? -20.194 -16.824 -0.486 1.00 72.62 83 GLY A O 1
ATOM 615 N N . SER A 1 84 ? -20.110 -15.206 1.061 1.00 72.12 84 SER A N 1
ATOM 616 C CA . SER A 1 84 ? -18.729 -14.831 0.722 1.00 72.12 84 SER A CA 1
ATOM 617 C C . SER A 1 84 ? -17.755 -15.931 1.170 1.00 72.12 84 SER A C 1
ATOM 619 O O . SER A 1 84 ? -17.348 -16.003 2.332 1.00 72.12 84 SER A O 1
ATOM 621 N N . ARG A 1 85 ? -17.379 -16.830 0.259 1.00 67.94 85 ARG A N 1
ATOM 622 C CA . ARG A 1 85 ? -16.347 -17.834 0.524 1.00 67.94 85 ARG A CA 1
ATOM 623 C C . ARG A 1 85 ? -15.004 -17.097 0.570 1.00 67.94 85 ARG A C 1
ATOM 625 O O . ARG A 1 85 ? -14.582 -16.557 -0.451 1.00 67.94 85 ARG A O 1
ATOM 632 N N . ARG A 1 86 ? -14.329 -17.050 1.730 1.00 64.25 86 ARG A N 1
ATOM 633 C CA . ARG A 1 86 ? -12.909 -16.660 1.754 1.00 64.25 86 ARG A CA 1
ATOM 634 C C . ARG A 1 86 ? -12.194 -17.614 0.805 1.00 64.25 86 ARG A C 1
ATOM 636 O O . ARG A 1 86 ? -12.249 -18.828 0.999 1.00 64.25 86 ARG A O 1
ATOM 643 N N . ARG A 1 87 ? -11.572 -17.081 -0.246 1.00 56.62 87 ARG A N 1
ATOM 644 C CA . ARG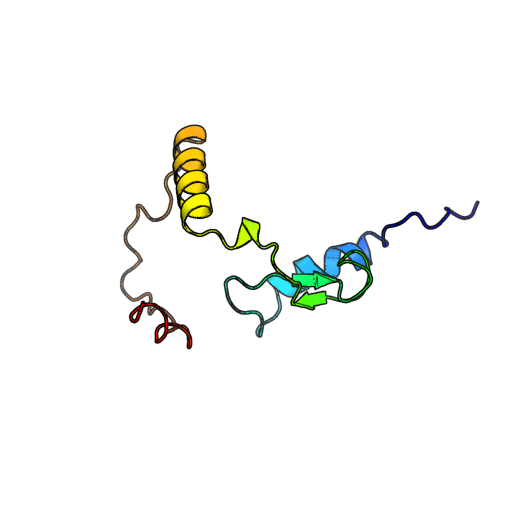 A 1 87 ? -10.565 -17.841 -0.981 1.00 56.62 87 ARG A CA 1
ATOM 645 C C . ARG A 1 87 ? -9.485 -18.129 0.057 1.00 56.62 87 ARG A C 1
ATOM 647 O O . ARG A 1 87 ? -8.918 -17.180 0.589 1.00 56.62 87 ARG A O 1
ATOM 654 N N . ALA A 1 88 ? -9.324 -19.397 0.431 1.00 46.81 88 ALA A N 1
ATOM 655 C CA . ALA A 1 88 ? -8.282 -19.798 1.364 1.00 46.81 88 ALA A CA 1
ATOM 656 C C . ALA A 1 88 ? -6.957 -19.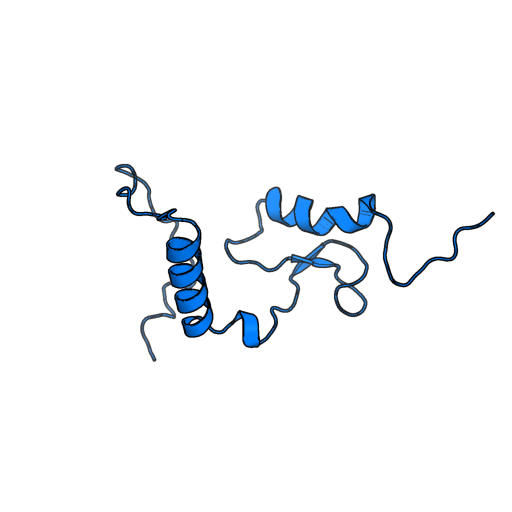276 0.805 1.00 46.81 88 ALA A C 1
ATOM 658 O O . ALA A 1 88 ? -6.606 -19.607 -0.333 1.00 46.81 88 ALA A O 1
ATOM 659 N N . SER A 1 89 ? -6.292 -18.401 1.560 1.00 46.84 89 SER A N 1
ATOM 660 C CA . SER A 1 89 ? -4.921 -18.047 1.232 1.00 46.84 89 SER A CA 1
ATOM 661 C C . SER A 1 89 ? -4.097 -19.308 1.446 1.00 46.84 89 SER A C 1
ATOM 663 O O . SER A 1 89 ? -4.287 -20.019 2.436 1.00 46.84 89 SER A O 1
ATOM 665 N N . ARG A 1 90 ? -3.175 -19.606 0.530 1.00 52.53 90 ARG A N 1
ATOM 666 C CA . ARG A 1 90 ? -2.247 -20.736 0.675 1.00 52.53 90 ARG A CA 1
ATOM 667 C C . ARG A 1 90 ? -1.355 -20.588 1.926 1.00 52.53 90 ARG A C 1
ATOM 669 O O . ARG A 1 90 ? -0.722 -21.558 2.333 1.00 52.53 90 ARG A O 1
ATOM 676 N N . ASP A 1 91 ? -1.402 -19.422 2.573 1.00 50.12 91 ASP A N 1
AT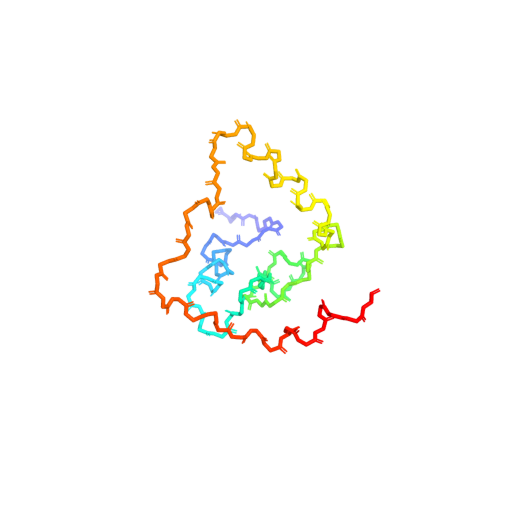OM 677 C CA . ASP A 1 91 ? -0.594 -19.028 3.725 1.00 50.12 91 ASP A CA 1
ATOM 678 C C . ASP A 1 91 ? -1.306 -19.190 5.082 1.00 50.12 91 ASP A C 1
ATOM 680 O O . ASP A 1 91 ? -0.668 -19.036 6.128 1.00 50.12 91 ASP A O 1
ATOM 684 N N . ASP A 1 92 ? -2.595 -19.562 5.098 1.00 45.66 92 ASP A N 1
ATOM 685 C CA . ASP A 1 92 ? -3.382 -19.747 6.334 1.00 45.66 92 ASP A CA 1
ATOM 686 C C . ASP A 1 92 ? -2.825 -20.874 7.241 1.00 45.66 92 ASP A C 1
ATOM 688 O O . ASP A 1 92 ? -3.190 -20.975 8.411 1.00 45.66 92 ASP A O 1
ATOM 692 N N . ALA A 1 93 ? -1.885 -21.689 6.745 1.00 42.03 93 ALA A N 1
ATOM 693 C CA . ALA A 1 93 ? -1.176 -22.705 7.526 1.00 42.03 93 ALA A CA 1
ATOM 694 C C . ALA A 1 93 ? -0.074 -22.148 8.455 1.00 42.03 93 ALA A C 1
ATOM 696 O O . ALA A 1 93 ? 0.418 -22.887 9.306 1.00 42.03 93 ALA A O 1
ATOM 697 N N . THR A 1 94 ? 0.321 -20.874 8.333 1.00 45.12 94 THR A N 1
ATOM 698 C CA . THR A 1 94 ? 1.494 -20.346 9.066 1.00 45.12 94 THR A CA 1
ATOM 699 C C . THR A 1 94 ? 1.128 -19.474 10.276 1.00 45.12 94 THR A C 1
ATOM 701 O O . THR A 1 94 ? 1.949 -19.288 11.169 1.00 45.12 94 THR A O 1
ATOM 704 N N . PHE A 1 95 ? -0.114 -18.986 10.388 1.00 41.28 95 PHE A N 1
ATOM 705 C CA . PHE A 1 95 ? -0.537 -18.088 11.482 1.00 41.28 95 PHE A CA 1
ATOM 706 C C . PHE A 1 95 ? -1.091 -18.817 12.728 1.00 41.28 95 PHE A C 1
ATOM 708 O O . PHE A 1 95 ? -1.896 -18.261 13.472 1.00 41.28 95 PHE A O 1
ATOM 715 N N . GLY A 1 96 ? -0.686 -20.074 12.951 1.00 33.69 96 GLY A N 1
ATOM 716 C CA . GLY A 1 96 ? -1.121 -20.898 14.090 1.00 33.69 96 GLY A CA 1
ATOM 717 C C . GLY A 1 96 ? 0.003 -21.534 14.913 1.00 33.69 96 GLY A C 1
ATOM 718 O O . GLY A 1 96 ? -0.291 -22.295 15.831 1.00 33.69 96 GLY A O 1
ATOM 719 N N . ALA A 1 97 ? 1.273 -21.263 14.603 1.00 32.53 97 ALA A N 1
ATOM 720 C CA . ALA A 1 97 ? 2.399 -21.877 15.305 1.00 32.53 97 ALA A CA 1
ATOM 721 C C . ALA A 1 97 ? 3.586 -20.918 15.463 1.00 32.53 97 ALA A C 1
ATOM 723 O O . ALA A 1 97 ? 4.626 -21.141 14.856 1.00 32.53 97 ALA A O 1
ATOM 724 N N . LEU A 1 98 ? 3.409 -19.872 16.275 1.00 38.69 98 LEU A N 1
ATOM 725 C CA . LEU A 1 98 ? 4.402 -19.231 17.157 1.00 38.69 98 LEU A CA 1
ATOM 726 C C . LEU A 1 98 ? 3.642 -18.491 18.271 1.00 38.69 98 LEU A C 1
ATOM 728 O O . LEU A 1 98 ? 4.242 -18.291 19.347 1.00 38.69 98 LEU A O 1
#

Radius of gyration: 18.56 Å; chains: 1; bounding box: 42×46×42 Å